Protein AF-A0A4Y7PL08-F1 (afdb_monomer)

Solvent-accessible surface area (backbone atoms only — not comparable to full-atom values): 7502 Å² total; per-residue (Å²): 73,53,55,22,40,34,36,36,30,31,36,34,66,47,60,67,53,47,51,50,43,54,74,75,42,51,80,53,70,73,50,75,68,60,69,71,57,54,56,47,48,66,71,74,43,91,75,57,88,91,49,69,80,61,46,58,42,72,37,28,74,52,71,54,63,88,85,49,96,58,87,80,80,86,80,74,60,40,66,72,52,61,76,63,64,64,71,61,92,49,74,47,80,46,76,78,40,52,86,79,55,89,90,50,73,49,83,91,79,88,84,88,84,84,79,93,128

pLDDT: mean 92.23, std 6.4, range [70.62, 98.25]

Structure (mmCIF, N/CA/C/O backbone):
data_AF-A0A4Y7PL08-F1
#
_entry.id   AF-A0A4Y7PL08-F1
#
loop_
_atom_site.group_PDB
_atom_site.id
_atom_site.type_symbol
_atom_site.label_atom_id
_atom_site.label_alt_id
_atom_site.label_comp_id
_atom_site.label_asym_id
_atom_site.label_entity_id
_atom_site.label_seq_id
_atom_site.pdbx_PDB_ins_code
_atom_site.Cartn_x
_atom_site.Cartn_y
_atom_site.Cartn_z
_atom_site.occupancy
_atom_site.B_iso_or_equiv
_atom_site.auth_seq_id
_atom_site.auth_comp_id
_atom_site.auth_asym_id
_atom_site.auth_atom_id
_atom_site.pdbx_PDB_model_num
ATOM 1 N N . MET A 1 1 ? 10.446 2.322 -16.728 1.00 86.88 1 MET A N 1
ATOM 2 C CA . MET A 1 1 ? 10.849 0.915 -16.482 1.00 86.88 1 MET A CA 1
ATOM 3 C C . MET A 1 1 ? 10.162 0.394 -15.210 1.00 86.88 1 MET A C 1
ATOM 5 O O . MET A 1 1 ? 9.516 1.189 -14.541 1.00 86.88 1 MET A O 1
ATOM 9 N N . ALA A 1 2 ? 10.185 -0.910 -14.912 1.00 95.62 2 ALA A N 1
ATOM 10 C CA . ALA A 1 2 ? 9.417 -1.496 -13.804 1.00 95.62 2 ALA A CA 1
ATOM 11 C C . ALA A 1 2 ? 9.920 -1.063 -12.407 1.00 95.62 2 ALA A C 1
ATOM 13 O O . ALA A 1 2 ? 11.129 -0.852 -12.242 1.00 95.62 2 ALA A O 1
ATOM 14 N N . PRO A 1 3 ? 9.026 -0.958 -11.404 1.00 97.81 3 PRO A N 1
ATOM 15 C CA . PRO A 1 3 ? 9.420 -0.719 -10.019 1.00 97.81 3 PRO A CA 1
ATOM 16 C C . PRO A 1 3 ? 10.254 -1.887 -9.482 1.00 97.81 3 PRO A C 1
ATOM 18 O O . PRO A 1 3 ? 10.118 -3.018 -9.949 1.00 97.81 3 PRO A O 1
ATOM 21 N N . LYS A 1 4 ? 11.121 -1.610 -8.507 1.00 97.75 4 LYS A N 1
ATOM 22 C CA . LYS A 1 4 ? 11.973 -2.613 -7.863 1.00 97.75 4 LYS A CA 1
ATOM 23 C C . LYS A 1 4 ? 11.632 -2.716 -6.386 1.00 97.75 4 LYS A C 1
ATOM 25 O O . LYS A 1 4 ? 10.813 -3.559 -6.039 1.00 97.75 4 LYS A O 1
ATOM 30 N N . ASP A 1 5 ? 12.211 -1.866 -5.544 1.00 98.25 5 ASP A N 1
ATOM 31 C CA . ASP A 1 5 ? 11.973 -1.889 -4.102 1.00 98.25 5 ASP A CA 1
ATOM 32 C C . ASP A 1 5 ? 10.723 -1.071 -3.780 1.00 98.25 5 ASP A C 1
ATOM 34 O O . ASP A 1 5 ? 10.611 0.089 -4.183 1.00 98.25 5 ASP A O 1
ATOM 38 N N . MET A 1 6 ? 9.770 -1.672 -3.072 1.00 98.19 6 MET A N 1
ATOM 39 C CA . MET A 1 6 ? 8.483 -1.057 -2.757 1.00 98.19 6 MET A CA 1
ATOM 40 C C . MET A 1 6 ? 8.059 -1.320 -1.314 1.00 98.19 6 MET A C 1
ATOM 42 O O . MET A 1 6 ? 8.404 -2.346 -0.720 1.00 98.19 6 MET A O 1
ATOM 46 N N . VAL A 1 7 ? 7.259 -0.403 -0.773 1.00 98.19 7 VAL A N 1
ATOM 47 C CA . VAL A 1 7 ? 6.584 -0.552 0.520 1.00 98.19 7 VAL A CA 1
ATOM 48 C C . VAL A 1 7 ? 5.094 -0.310 0.321 1.00 98.19 7 VAL A C 1
ATOM 50 O O . VAL A 1 7 ? 4.693 0.681 -0.284 1.00 98.19 7 VAL A O 1
ATOM 53 N N . LEU A 1 8 ? 4.266 -1.224 0.822 1.00 97.88 8 LEU A N 1
ATOM 54 C CA . LEU A 1 8 ? 2.825 -1.016 0.908 1.00 97.88 8 LEU A CA 1
ATOM 55 C C . LEU A 1 8 ? 2.496 -0.508 2.307 1.00 97.88 8 LEU A C 1
ATOM 57 O O . LEU A 1 8 ? 2.774 -1.186 3.297 1.00 97.88 8 LEU A O 1
ATOM 61 N N . TRP A 1 9 ? 1.878 0.660 2.365 1.00 97.19 9 TRP A N 1
ATOM 62 C CA . TRP A 1 9 ? 1.391 1.294 3.578 1.00 97.19 9 TRP A CA 1
ATOM 63 C C . TRP A 1 9 ? -0.122 1.127 3.680 1.00 97.19 9 TRP A C 1
ATOM 65 O O . TRP A 1 9 ? -0.823 1.276 2.679 1.00 97.19 9 TRP A O 1
ATOM 75 N N . GLY A 1 10 ? -0.626 0.842 4.877 1.00 95.44 10 GLY A N 1
ATOM 76 C CA . GLY A 1 10 ? -2.057 0.781 5.167 1.00 95.44 10 GLY A CA 1
ATOM 77 C C . GLY A 1 10 ? -2.442 1.815 6.214 1.00 95.44 10 GLY A C 1
ATOM 78 O O . GLY A 1 10 ? -1.775 1.924 7.243 1.00 95.44 10 GLY A O 1
ATOM 79 N N . LEU A 1 11 ? -3.496 2.581 5.943 1.00 94.00 11 LEU A N 1
ATOM 80 C CA . LEU A 1 11 ? -4.065 3.511 6.910 1.00 94.00 11 LEU A CA 1
ATOM 81 C C . LEU A 1 11 ? -4.702 2.732 8.065 1.00 94.00 11 LEU A C 1
ATOM 83 O O . LEU A 1 11 ? -5.499 1.816 7.847 1.00 94.00 11 LEU A O 1
ATOM 87 N N . VAL A 1 12 ? -4.368 3.137 9.286 1.00 92.81 12 VAL A N 1
ATOM 88 C CA . VAL A 1 12 ? -4.978 2.652 10.521 1.00 92.81 12 VAL A CA 1
ATOM 89 C C . VAL A 1 12 ? -5.604 3.852 11.226 1.00 92.81 12 VAL A C 1
ATOM 91 O O . VAL A 1 12 ? -4.896 4.703 11.759 1.00 92.81 12 VAL A O 1
ATOM 94 N N . ASP A 1 13 ? -6.932 3.926 11.207 1.00 90.19 13 ASP A N 1
ATOM 95 C CA . ASP A 1 13 ? -7.729 5.063 11.697 1.00 90.19 13 ASP A CA 1
ATOM 96 C C . ASP A 1 13 ? -8.670 4.694 12.861 1.00 90.19 13 ASP A C 1
ATOM 98 O O . ASP A 1 13 ? -9.188 5.563 13.560 1.00 90.19 13 ASP A O 1
ATOM 102 N N . ASN A 1 14 ? -8.848 3.401 13.138 1.00 89.69 14 ASN A N 1
ATOM 103 C CA . ASN A 1 14 ? -9.644 2.917 14.259 1.00 89.69 14 ASN A CA 1
ATOM 104 C C . ASN A 1 14 ? -8.850 2.940 15.578 1.00 89.69 14 ASN A C 1
ATOM 106 O O . ASN A 1 14 ? -7.797 2.314 15.685 1.00 89.69 14 ASN A O 1
ATOM 110 N N . ALA A 1 15 ? -9.391 3.568 16.627 1.00 90.94 15 ALA A N 1
ATOM 111 C CA . ALA A 1 15 ? -8.716 3.713 17.924 1.00 90.94 15 ALA A CA 1
ATOM 112 C C . ALA A 1 15 ? -8.243 2.382 18.551 1.00 90.94 15 ALA A C 1
ATOM 114 O O . ALA A 1 15 ? -7.126 2.302 19.072 1.00 90.94 15 ALA A O 1
ATOM 115 N N . THR A 1 16 ? -9.054 1.321 18.476 1.00 93.25 16 THR A N 1
ATOM 116 C CA . THR A 1 16 ? -8.683 -0.011 18.984 1.00 93.25 16 THR A CA 1
ATOM 117 C C . THR A 1 16 ? -7.575 -0.631 18.135 1.00 93.25 16 THR A C 1
ATOM 119 O O . THR A 1 16 ? -6.622 -1.183 18.687 1.00 93.25 16 THR A O 1
ATOM 122 N N . ALA A 1 17 ? -7.649 -0.502 16.808 1.00 93.44 17 ALA A N 1
ATOM 123 C CA . ALA A 1 17 ? -6.605 -0.974 15.900 1.00 93.44 17 ALA A CA 1
ATOM 124 C C . ALA A 1 17 ? -5.275 -0.234 16.126 1.00 93.44 17 ALA A C 1
ATOM 126 O O . ALA A 1 17 ? -4.235 -0.880 16.253 1.00 93.44 17 ALA A O 1
ATOM 127 N N . ILE A 1 18 ? -5.314 1.096 16.277 1.00 93.69 18 ILE A N 1
ATOM 128 C CA . ILE A 1 18 ? -4.148 1.939 16.581 1.00 93.69 18 ILE A CA 1
ATOM 129 C C . ILE A 1 18 ? -3.483 1.475 17.878 1.00 93.69 18 ILE A C 1
ATOM 131 O O . ILE A 1 18 ? -2.270 1.255 17.916 1.00 93.69 18 ILE A O 1
ATOM 135 N N . ARG A 1 19 ? -4.267 1.284 18.944 1.00 94.12 19 ARG A N 1
ATOM 136 C CA . ARG A 1 19 ? -3.746 0.813 20.232 1.00 94.12 19 ARG A CA 1
ATOM 137 C C . ARG A 1 19 ? -3.135 -0.585 20.118 1.00 94.12 19 ARG A C 1
ATOM 139 O O . ARG A 1 19 ? -2.021 -0.800 20.589 1.00 94.12 19 ARG A O 1
ATOM 146 N N . ASN A 1 20 ? -3.841 -1.523 19.487 1.00 94.56 20 ASN A N 1
ATOM 147 C CA . ASN A 1 20 ? -3.371 -2.899 19.323 1.00 94.56 20 ASN A CA 1
ATOM 148 C C . ASN A 1 20 ? -2.076 -2.969 18.513 1.00 94.56 20 ASN A C 1
ATOM 150 O O . ASN A 1 20 ? -1.192 -3.747 18.861 1.00 94.56 20 ASN A O 1
ATOM 154 N N . PHE A 1 21 ? -1.945 -2.136 17.480 1.00 95.81 21 PHE A N 1
ATOM 155 C CA . PHE A 1 21 ? -0.722 -2.030 16.697 1.00 95.81 21 PHE A CA 1
ATOM 156 C C . PHE A 1 21 ? 0.467 -1.615 17.573 1.00 95.81 21 PHE A C 1
ATOM 158 O O . PHE A 1 21 ? 1.449 -2.345 17.664 1.00 95.81 21 PHE A O 1
ATOM 165 N N . HIS A 1 22 ? 0.360 -0.501 18.300 1.00 94.62 22 HIS A N 1
ATOM 166 C CA . HIS A 1 22 ? 1.465 -0.012 19.130 1.00 94.62 22 HIS A CA 1
ATOM 167 C C . HIS A 1 22 ? 1.851 -0.987 20.251 1.00 94.62 22 HIS A C 1
ATOM 169 O O . HIS A 1 22 ? 3.028 -1.110 20.579 1.00 94.62 22 HIS A O 1
ATOM 175 N N . LEU A 1 23 ? 0.876 -1.704 20.819 1.00 94.62 23 LEU A N 1
ATOM 176 C CA . LEU A 1 23 ? 1.130 -2.676 21.884 1.00 94.62 23 LEU A CA 1
ATOM 177 C C . LEU A 1 23 ? 1.757 -3.978 21.377 1.00 94.62 23 LEU A C 1
ATOM 179 O O . LEU A 1 23 ? 2.587 -4.561 22.070 1.00 94.62 23 LEU A O 1
ATOM 183 N N . ARG A 1 24 ? 1.340 -4.469 20.204 1.00 95.69 24 ARG A N 1
ATOM 184 C CA . ARG A 1 24 ? 1.706 -5.814 19.727 1.00 95.69 24 ARG A CA 1
ATOM 185 C C . ARG A 1 24 ? 2.822 -5.816 18.688 1.00 95.69 24 ARG A C 1
ATOM 187 O O . ARG A 1 24 ? 3.489 -6.835 18.546 1.00 95.69 24 ARG A O 1
ATOM 194 N N . VAL A 1 25 ? 3.036 -4.706 17.982 1.00 95.12 25 VAL A N 1
ATOM 195 C CA . VAL A 1 25 ? 4.071 -4.567 16.942 1.00 95.12 25 VAL A CA 1
ATOM 196 C C . VAL A 1 25 ? 4.879 -3.268 17.078 1.00 95.12 25 VAL A C 1
ATOM 198 O O . VAL A 1 25 ? 5.028 -2.522 16.107 1.00 95.12 25 VAL A O 1
ATOM 201 N N . PRO A 1 26 ? 5.465 -2.983 18.258 1.00 93.75 26 PRO A N 1
ATOM 202 C CA . PRO A 1 26 ? 6.166 -1.719 18.507 1.00 93.75 26 PRO A CA 1
ATOM 203 C C . PRO A 1 26 ? 7.354 -1.484 17.561 1.00 93.75 26 PRO A C 1
ATOM 205 O O . PRO A 1 26 ? 7.676 -0.342 17.251 1.00 93.75 26 PRO A O 1
ATOM 208 N N . SER A 1 27 ? 7.981 -2.547 17.046 1.00 94.3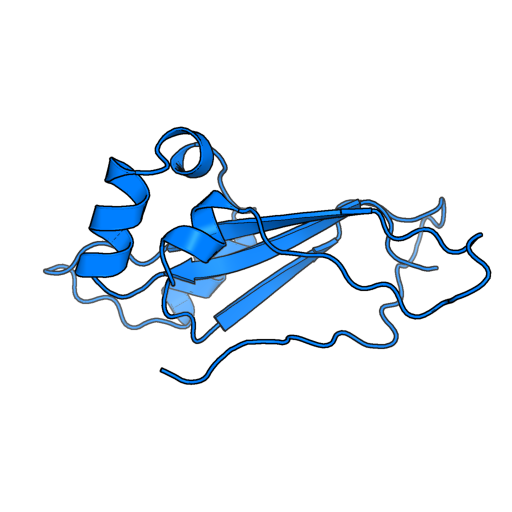1 27 SER A N 1
ATOM 209 C CA . SER A 1 27 ? 9.077 -2.446 16.075 1.00 94.31 27 SER A CA 1
ATOM 210 C C . SER A 1 27 ? 8.644 -1.890 14.717 1.00 94.31 27 SER A C 1
ATOM 212 O O . SER A 1 27 ? 9.460 -1.290 14.027 1.00 94.31 27 SER A O 1
ATOM 214 N N . LEU A 1 28 ? 7.382 -2.069 14.319 1.00 93.94 28 LEU A N 1
ATOM 215 C CA . LEU A 1 28 ? 6.855 -1.500 13.077 1.00 93.94 28 LEU A CA 1
ATOM 216 C C . LEU A 1 28 ? 6.379 -0.059 13.269 1.00 93.94 28 LEU A C 1
ATOM 218 O O . LEU A 1 28 ? 6.345 0.691 12.300 1.00 93.94 28 LEU A O 1
ATOM 222 N N . ALA A 1 29 ? 6.065 0.344 14.502 1.00 90.06 29 ALA A N 1
ATOM 223 C CA . ALA A 1 29 ? 5.680 1.717 14.829 1.00 90.06 29 ALA A CA 1
ATOM 224 C C . ALA A 1 29 ? 6.837 2.721 14.700 1.00 90.06 29 ALA A C 1
ATOM 226 O O . ALA A 1 29 ? 6.598 3.920 14.625 1.00 90.06 29 ALA A O 1
ATOM 227 N N . THR A 1 30 ? 8.088 2.252 14.650 1.00 92.06 30 THR A N 1
ATOM 228 C CA . THR A 1 30 ? 9.261 3.112 14.418 1.00 92.06 30 THR A CA 1
ATOM 229 C C . THR A 1 30 ? 9.531 3.367 12.933 1.00 92.06 30 THR A C 1
ATOM 231 O O . THR A 1 30 ? 10.348 4.224 12.591 1.00 92.06 30 THR A O 1
ATOM 234 N N . ILE A 1 31 ? 8.862 2.632 12.040 1.00 93.38 31 ILE A N 1
ATOM 235 C CA . ILE A 1 31 ? 9.011 2.766 10.594 1.00 93.38 31 ILE A CA 1
ATOM 236 C C . ILE A 1 31 ? 8.029 3.834 10.118 1.00 93.38 31 ILE A C 1
ATOM 238 O O . ILE A 1 31 ? 6.835 3.582 9.967 1.00 93.38 31 ILE A O 1
ATOM 242 N N . ASN A 1 32 ? 8.557 5.028 9.870 1.00 91.75 32 ASN A N 1
ATOM 243 C CA . ASN A 1 32 ? 7.752 6.158 9.431 1.00 91.75 32 ASN A CA 1
ATOM 244 C C . ASN A 1 32 ? 7.576 6.159 7.907 1.00 91.75 32 ASN A C 1
ATOM 246 O O . ASN A 1 32 ? 8.547 5.897 7.186 1.00 91.75 32 ASN A O 1
ATOM 250 N N . PRO A 1 33 ? 6.377 6.491 7.405 1.00 93.25 33 PRO A N 1
ATOM 251 C CA . PRO A 1 33 ? 6.179 6.729 5.986 1.00 93.25 33 PRO A CA 1
ATOM 252 C C . PRO A 1 33 ? 6.882 8.025 5.547 1.00 93.25 33 PRO A C 1
ATOM 254 O O . PRO A 1 33 ? 7.149 8.904 6.376 1.00 93.25 33 PRO A O 1
ATOM 257 N N . PRO A 1 34 ? 7.155 8.200 4.243 1.00 93.44 34 PRO A N 1
ATOM 258 C CA . PRO A 1 34 ? 7.553 9.491 3.697 1.00 93.44 34 PRO A CA 1
ATOM 259 C C . PRO A 1 34 ? 6.587 10.604 4.116 1.00 93.44 34 PRO A C 1
ATOM 261 O O . PRO A 1 34 ? 5.372 10.403 4.136 1.00 93.44 34 PRO A O 1
ATOM 264 N N . ALA A 1 35 ? 7.112 11.805 4.378 1.00 90.25 35 ALA A N 1
ATOM 265 C CA . ALA A 1 35 ? 6.318 12.944 4.851 1.00 90.25 35 ALA A CA 1
ATOM 266 C C . ALA A 1 35 ? 5.087 13.233 3.967 1.00 90.25 35 ALA A C 1
ATOM 268 O O . ALA A 1 35 ? 4.014 13.526 4.485 1.00 90.25 35 ALA A O 1
ATOM 269 N N . ALA A 1 36 ? 5.214 13.054 2.647 1.00 89.25 36 ALA A N 1
ATOM 270 C CA . ALA A 1 36 ? 4.116 13.222 1.696 1.00 89.25 36 ALA A CA 1
ATOM 271 C C . ALA A 1 36 ? 2.917 12.293 1.970 1.00 89.25 36 ALA A C 1
ATOM 273 O O . ALA A 1 36 ? 1.771 12.702 1.796 1.00 89.25 36 ALA A O 1
ATOM 274 N N . ILE A 1 37 ? 3.162 11.062 2.433 1.00 89.44 37 ILE A N 1
ATOM 275 C CA . ILE A 1 37 ? 2.102 10.112 2.794 1.00 89.44 37 ILE A CA 1
ATOM 276 C C . ILE A 1 37 ? 1.400 10.562 4.080 1.00 89.44 37 ILE A C 1
ATOM 278 O O . ILE A 1 37 ? 0.178 10.482 4.166 1.00 89.44 37 ILE A O 1
ATOM 282 N N . GLN A 1 38 ? 2.144 11.079 5.063 1.00 80.62 38 GLN A N 1
ATOM 283 C CA . GLN A 1 38 ? 1.536 11.585 6.295 1.00 80.62 38 GLN A CA 1
ATOM 284 C C . GLN A 1 38 ? 0.673 12.825 6.026 1.00 80.62 38 GLN A C 1
ATOM 286 O O . GLN A 1 38 ? -0.455 12.898 6.503 1.00 80.62 38 GLN A O 1
ATOM 291 N N . THR A 1 39 ? 1.150 13.752 5.189 1.00 84.06 39 THR A N 1
ATOM 292 C CA . THR A 1 39 ? 0.356 14.908 4.747 1.00 84.06 39 THR A CA 1
ATOM 293 C C . THR A 1 39 ? -0.924 14.478 4.028 1.00 84.06 39 THR A C 1
ATOM 295 O O . THR A 1 39 ? -1.975 15.081 4.228 1.00 84.06 39 THR A O 1
ATOM 298 N N . PHE A 1 40 ? -0.863 13.414 3.222 1.00 80.69 40 PHE A N 1
ATOM 299 C CA . PHE A 1 40 ? -2.052 12.838 2.598 1.00 80.69 40 PHE A CA 1
ATOM 300 C C . PHE A 1 40 ? -3.024 12.249 3.633 1.00 80.69 40 PHE A C 1
ATOM 302 O O . PHE A 1 40 ? -4.226 12.461 3.511 1.00 80.69 40 PHE A O 1
ATOM 309 N N . ALA A 1 41 ? -2.525 11.569 4.673 1.00 76.81 41 ALA A N 1
ATOM 310 C CA . ALA A 1 41 ? -3.356 11.047 5.764 1.00 76.81 41 ALA A CA 1
ATOM 311 C C . ALA A 1 41 ? -4.193 12.155 6.416 1.00 76.81 41 ALA A C 1
ATOM 313 O O . ALA A 1 41 ? -5.412 12.031 6.531 1.00 76.81 41 ALA A O 1
ATOM 314 N N . ASP A 1 42 ? -3.529 13.254 6.779 1.00 78.31 42 ASP A N 1
ATOM 315 C CA . ASP A 1 42 ? -4.144 14.388 7.473 1.00 78.31 42 ASP A CA 1
ATOM 316 C C . ASP A 1 42 ? -5.182 15.111 6.596 1.00 78.31 42 ASP A C 1
ATOM 318 O O . ASP A 1 42 ? -6.140 15.687 7.110 1.00 78.31 42 ASP A O 1
ATOM 322 N N . ALA A 1 43 ? -5.008 15.077 5.271 1.00 80.44 43 ALA A N 1
ATOM 323 C CA . ALA A 1 43 ? -5.941 15.677 4.320 1.00 80.44 43 ALA A CA 1
ATOM 324 C C . ALA A 1 43 ? -7.174 14.801 4.044 1.00 80.44 43 ALA A C 1
ATOM 326 O O . ALA A 1 43 ? -8.251 15.325 3.763 1.00 80.44 43 ALA A O 1
ATOM 327 N N . VAL A 1 44 ? -7.019 13.474 4.078 1.00 74.06 44 VAL A N 1
ATOM 328 C CA . VAL A 1 44 ? -8.063 12.523 3.659 1.00 74.06 44 VAL A CA 1
ATOM 329 C C . VAL A 1 44 ? -8.912 12.042 4.830 1.00 74.06 44 VAL A C 1
ATOM 331 O O . VAL A 1 44 ? -10.072 11.682 4.633 1.00 74.06 44 VAL A O 1
ATOM 334 N N . VAL A 1 45 ? -8.368 12.051 6.047 1.00 76.88 45 VAL A N 1
ATOM 335 C CA . VAL A 1 45 ? -9.075 11.588 7.242 1.00 76.88 45 VAL A CA 1
ATOM 336 C C . VAL A 1 45 ? -9.404 12.782 8.134 1.00 76.88 45 VAL A C 1
ATOM 338 O O . VAL A 1 45 ? -8.499 13.348 8.749 1.00 76.88 45 VAL A O 1
ATOM 341 N N . PRO A 1 46 ? -10.688 13.165 8.267 1.00 73.31 46 PRO A N 1
ATOM 342 C CA . PRO A 1 46 ? -11.105 14.134 9.270 1.00 73.31 46 PRO A CA 1
ATOM 343 C C . PRO A 1 46 ? -10.714 13.624 10.661 1.00 73.31 46 PRO A C 1
ATOM 345 O O . PRO A 1 46 ? -11.273 12.648 11.160 1.00 73.31 46 PRO A O 1
ATOM 348 N N . HIS A 1 47 ? -9.719 14.258 11.280 1.00 72.94 47 HIS A N 1
ATOM 349 C CA . HIS A 1 47 ? -9.242 13.862 12.600 1.00 72.94 47 HIS A CA 1
ATOM 350 C C . HIS A 1 47 ? -9.941 14.673 13.688 1.00 72.94 47 HIS A C 1
ATOM 352 O O . HIS A 1 47 ? -9.734 15.882 13.817 1.00 72.94 47 HIS A O 1
ATOM 358 N N . ASP A 1 48 ? -10.747 13.994 14.501 1.00 78.44 48 ASP A N 1
ATOM 359 C CA . ASP A 1 48 ? -11.164 14.539 15.787 1.00 78.44 48 ASP A CA 1
ATOM 360 C C . ASP A 1 48 ? -9.978 14.488 16.760 1.00 78.44 48 ASP A C 1
ATOM 362 O O . ASP A 1 48 ? -9.457 13.416 17.079 1.00 78.44 48 ASP A O 1
ATOM 366 N N . LYS A 1 49 ? -9.582 15.656 17.280 1.00 76.81 49 LYS A N 1
ATOM 367 C CA . LYS A 1 49 ? -8.486 15.813 18.248 1.00 76.81 49 LYS A CA 1
ATOM 368 C C . LYS A 1 49 ? -8.681 14.989 19.527 1.00 76.81 49 LYS A C 1
ATOM 370 O O . LYS A 1 49 ? -7.703 14.783 20.243 1.00 76.81 49 LYS A O 1
ATOM 375 N N . SER A 1 50 ? -9.904 14.541 19.821 1.00 78.25 50 SER A N 1
ATOM 376 C CA . SER A 1 50 ? -10.218 13.669 20.958 1.00 78.25 50 SER A CA 1
ATOM 377 C C . SER A 1 50 ? -9.793 12.201 20.758 1.00 78.25 50 SER A C 1
ATOM 379 O O . SER A 1 50 ? -9.677 11.456 21.731 1.00 78.25 50 SER A O 1
ATOM 381 N N . SER A 1 51 ? -9.532 11.783 19.514 1.00 79.19 51 SER A N 1
ATOM 382 C CA . SER A 1 51 ? -9.212 10.399 19.142 1.00 79.19 51 SER A CA 1
ATOM 383 C C . SER A 1 51 ? -7.721 10.207 18.826 1.00 79.19 51 SER A C 1
ATOM 385 O O . SER A 1 51 ? -7.048 11.162 18.423 1.00 79.19 51 SER A O 1
ATOM 387 N N . PRO A 1 52 ? -7.166 8.982 18.960 1.00 86.00 52 PRO A N 1
ATOM 388 C CA . PRO A 1 52 ? -5.807 8.691 18.507 1.00 86.00 52 PRO A CA 1
ATOM 389 C C . PRO A 1 52 ? -5.609 9.099 17.044 1.00 86.00 52 PRO A C 1
ATOM 391 O O . PRO A 1 52 ? -6.513 8.934 16.225 1.00 86.00 52 PRO A O 1
ATOM 394 N N . ARG A 1 53 ? -4.436 9.651 16.717 1.00 86.75 53 ARG A N 1
ATOM 395 C CA . ARG A 1 53 ? -4.142 10.098 15.350 1.00 86.75 53 ARG A CA 1
ATOM 396 C C . ARG A 1 53 ? -4.051 8.896 14.403 1.00 86.75 53 ARG A C 1
ATOM 398 O O . ARG A 1 53 ? -3.286 7.975 14.706 1.00 86.75 53 ARG A O 1
ATOM 405 N N . PRO A 1 54 ? -4.775 8.912 13.269 1.00 89.75 54 PRO A N 1
ATOM 406 C CA . PRO A 1 54 ? -4.565 7.962 12.194 1.00 89.75 54 PRO A CA 1
ATOM 407 C C . PRO A 1 54 ? -3.116 7.997 11.717 1.00 89.75 54 PRO A C 1
ATOM 409 O O . PRO A 1 54 ? -2.480 9.053 11.691 1.00 89.75 54 PRO A O 1
ATOM 412 N N . PHE A 1 55 ? -2.597 6.842 11.325 1.00 90.69 55 PHE A N 1
ATOM 413 C CA . PHE A 1 55 ? -1.244 6.735 10.792 1.00 90.69 55 PHE A CA 1
ATOM 414 C C . PHE A 1 55 ? -1.171 5.650 9.721 1.00 90.69 55 PHE A C 1
ATOM 416 O O . PHE A 1 55 ? -2.044 4.786 9.618 1.00 90.69 55 PHE A O 1
ATOM 423 N N . PHE A 1 56 ? -0.110 5.693 8.922 1.00 94.31 56 PHE A N 1
ATOM 424 C CA . PHE A 1 56 ? 0.176 4.674 7.922 1.00 94.31 56 PHE A CA 1
ATOM 425 C C . PHE A 1 56 ? 1.164 3.645 8.472 1.00 94.31 56 PHE A C 1
ATOM 427 O O . PHE A 1 56 ? 2.318 3.961 8.752 1.00 94.31 56 PHE A O 1
ATOM 434 N N . ALA A 1 57 ? 0.714 2.398 8.600 1.00 95.38 57 ALA A N 1
ATOM 435 C CA . ALA A 1 57 ? 1.542 1.275 9.021 1.00 95.38 57 ALA A CA 1
ATOM 436 C C . ALA A 1 57 ? 2.197 0.579 7.809 1.00 95.38 57 ALA A C 1
ATOM 438 O O . ALA A 1 57 ? 1.541 0.416 6.776 1.00 95.38 57 ALA A O 1
ATOM 439 N N . PRO A 1 58 ? 3.449 0.094 7.913 1.00 97.06 58 PRO A N 1
ATOM 440 C CA . PRO A 1 58 ? 4.130 -0.609 6.824 1.00 97.06 58 PRO A CA 1
ATOM 441 C C . PRO A 1 58 ? 3.623 -2.054 6.692 1.00 97.06 58 PRO A C 1
ATOM 443 O O . PRO A 1 58 ? 4.168 -2.984 7.293 1.00 97.06 58 PRO A O 1
ATOM 446 N N . PHE A 1 59 ? 2.591 -2.266 5.879 1.00 97.69 59 PHE A N 1
ATOM 447 C CA . PHE A 1 59 ? 1.951 -3.570 5.683 1.00 97.69 59 PHE A CA 1
ATOM 448 C C . PHE A 1 59 ? 2.877 -4.589 5.029 1.00 97.69 59 PHE A C 1
ATOM 450 O O . PHE A 1 59 ? 2.882 -5.754 5.422 1.00 97.69 59 PHE A O 1
ATOM 457 N N . ALA A 1 60 ? 3.671 -4.167 4.048 1.00 97.69 60 ALA A N 1
ATOM 458 C CA . ALA A 1 60 ? 4.607 -5.041 3.354 1.00 97.69 60 ALA A CA 1
ATOM 459 C C . ALA A 1 60 ? 5.811 -4.258 2.829 1.00 97.69 60 ALA A C 1
ATOM 461 O O . ALA A 1 60 ? 5.700 -3.079 2.513 1.00 97.69 60 ALA A O 1
ATOM 462 N N . SER A 1 61 ? 6.948 -4.935 2.701 1.00 97.69 61 SER A N 1
ATOM 463 C CA . SER A 1 61 ? 8.126 -4.450 1.981 1.00 97.69 61 SER A CA 1
ATOM 464 C C . SER A 1 61 ? 8.560 -5.561 1.042 1.00 97.69 61 SER A C 1
ATOM 466 O O . SER A 1 61 ? 8.776 -6.683 1.497 1.00 97.69 61 SER A O 1
ATOM 468 N N . PHE A 1 62 ? 8.653 -5.273 -0.249 1.00 98.06 62 PHE A N 1
ATOM 469 C CA . PHE A 1 62 ? 8.893 -6.295 -1.262 1.00 98.06 62 PHE A CA 1
ATOM 470 C C . PHE A 1 62 ? 9.677 -5.751 -2.451 1.00 98.06 62 PHE A C 1
ATOM 472 O O . PHE A 1 62 ? 9.757 -4.542 -2.667 1.00 98.06 62 PHE A O 1
ATOM 479 N N . GLN A 1 63 ? 10.258 -6.676 -3.214 1.00 98.25 63 GLN A N 1
ATOM 480 C CA . GLN A 1 63 ? 10.995 -6.385 -4.432 1.00 98.25 63 GLN A CA 1
ATOM 481 C C . GLN A 1 63 ? 10.339 -7.099 -5.613 1.00 98.25 63 GLN A C 1
ATOM 483 O O . GLN A 1 63 ? 10.156 -8.313 -5.573 1.00 98.25 63 GLN A O 1
ATOM 488 N N . TYR A 1 64 ? 9.994 -6.349 -6.659 1.00 97.88 64 TYR A N 1
ATOM 489 C CA . TYR A 1 64 ? 9.535 -6.920 -7.925 1.00 97.88 64 TYR A CA 1
ATOM 490 C C . TYR A 1 64 ? 10.728 -7.312 -8.799 1.00 97.88 64 TYR A C 1
ATOM 492 O O . TYR A 1 64 ? 11.614 -6.483 -9.009 1.00 97.88 64 TYR A O 1
ATOM 500 N N . ASP A 1 65 ? 10.732 -8.534 -9.341 1.00 97.00 65 ASP A N 1
ATOM 501 C CA . ASP A 1 65 ? 11.812 -9.039 -10.201 1.00 97.00 65 ASP A CA 1
ATOM 502 C C . ASP A 1 65 ? 11.339 -9.313 -11.646 1.00 97.00 65 ASP A C 1
ATOM 504 O O . ASP A 1 65 ? 10.734 -10.355 -11.903 1.00 97.00 65 ASP A O 1
ATOM 508 N N . PRO A 1 66 ? 11.636 -8.439 -12.625 1.00 94.6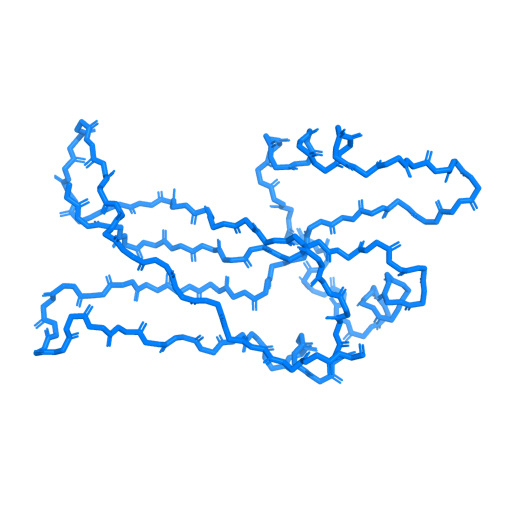9 66 PRO A N 1
ATOM 509 C CA . PRO A 1 66 ? 11.201 -8.598 -14.013 1.00 94.69 66 PRO A CA 1
ATOM 510 C C . PRO A 1 66 ? 11.859 -9.779 -14.737 1.00 94.69 66 PRO A C 1
ATOM 512 O O . PRO A 1 66 ? 11.492 -10.061 -15.873 1.00 94.69 66 PRO A O 1
ATOM 515 N N . ARG A 1 67 ? 12.856 -10.436 -14.132 1.00 94.56 67 ARG A N 1
ATOM 516 C CA . ARG A 1 67 ? 13.571 -11.569 -14.738 1.00 94.56 67 ARG A CA 1
ATOM 517 C C . ARG A 1 67 ? 12.851 -12.899 -14.512 1.00 94.56 67 ARG A C 1
ATOM 519 O O . ARG A 1 67 ? 13.232 -13.899 -15.116 1.00 94.56 67 ARG A O 1
ATOM 526 N N . LEU A 1 68 ? 11.849 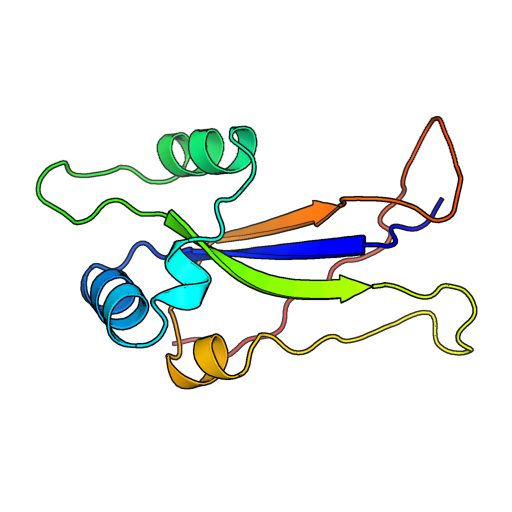-12.935 -13.629 1.00 94.56 68 LEU A N 1
ATOM 527 C CA . LEU A 1 68 ? 11.052 -14.136 -13.387 1.00 94.56 68 LEU A CA 1
ATOM 528 C C . LEU A 1 68 ? 10.163 -14.450 -14.593 1.00 94.56 68 LEU A C 1
ATOM 530 O O . LEU A 1 68 ? 9.669 -13.557 -15.272 1.00 94.56 68 LEU A O 1
ATOM 534 N N . SER A 1 69 ? 9.903 -15.738 -14.823 1.00 92.00 69 SER A N 1
ATOM 535 C CA . SER A 1 69 ? 9.059 -16.199 -15.935 1.00 92.00 69 SER A CA 1
ATOM 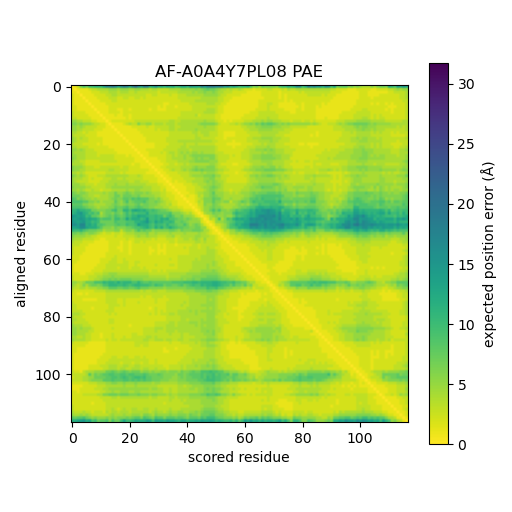536 C C . SER A 1 69 ? 7.603 -15.732 -15.830 1.00 92.00 69 SER A C 1
ATOM 538 O O . SER A 1 69 ? 6.908 -15.656 -16.842 1.00 92.00 69 SER A O 1
ATOM 540 N N . ASN A 1 70 ? 7.136 -15.411 -14.618 1.00 91.62 70 ASN A N 1
ATOM 541 C CA . ASN A 1 70 ? 5.812 -14.854 -14.373 1.00 91.62 70 ASN A CA 1
ATOM 542 C C . ASN A 1 70 ? 5.899 -13.365 -14.002 1.00 91.62 70 ASN A C 1
ATOM 544 O O . ASN A 1 70 ? 6.407 -12.991 -12.943 1.00 91.62 70 ASN A O 1
ATOM 548 N N . ASN A 1 71 ? 5.320 -12.525 -14.860 1.00 91.69 71 ASN A N 1
ATOM 549 C CA . ASN A 1 71 ? 5.279 -11.071 -14.692 1.00 91.69 71 ASN A CA 1
ATOM 550 C C . ASN A 1 71 ? 4.222 -10.609 -13.670 1.00 91.69 71 ASN A C 1
ATOM 552 O O . ASN A 1 71 ? 4.187 -9.437 -13.301 1.00 91.69 71 ASN A O 1
AT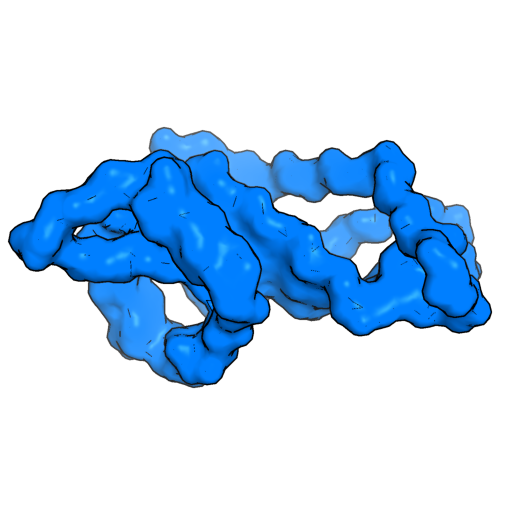OM 556 N N . VAL A 1 72 ? 3.340 -11.506 -13.211 1.00 96.31 72 VAL A N 1
ATOM 557 C CA . VAL A 1 72 ? 2.400 -11.236 -12.116 1.00 96.31 72 VAL A CA 1
ATOM 558 C C . VAL A 1 72 ? 2.968 -11.828 -10.833 1.00 96.31 72 VAL A C 1
ATOM 560 O O . VAL A 1 72 ? 2.984 -13.044 -10.658 1.00 96.31 72 VAL A O 1
ATOM 563 N N . GLN A 1 73 ? 3.413 -10.957 -9.929 1.00 97.38 73 GLN A N 1
ATOM 564 C CA . GLN A 1 73 ? 4.015 -11.345 -8.653 1.00 97.38 73 GLN A CA 1
ATOM 565 C C . GLN A 1 73 ? 3.108 -10.942 -7.495 1.00 97.38 73 GLN A C 1
ATOM 567 O O . GLN A 1 73 ? 2.589 -9.825 -7.454 1.00 97.38 73 GLN A O 1
ATOM 572 N N . THR A 1 74 ? 2.907 -11.872 -6.565 1.00 97.50 74 THR A N 1
ATOM 573 C CA . THR A 1 74 ? 2.080 -11.677 -5.374 1.00 97.50 74 THR A CA 1
ATOM 574 C C . THR A 1 74 ? 2.971 -11.683 -4.146 1.00 97.50 74 THR A C 1
ATOM 576 O O . THR A 1 74 ? 3.795 -12.578 -3.975 1.00 97.50 74 THR A O 1
ATOM 579 N N . PHE A 1 75 ? 2.774 -10.693 -3.281 1.00 97.56 75 PHE A N 1
ATOM 580 C CA . PHE A 1 75 ? 3.537 -10.521 -2.054 1.00 97.56 75 PHE A CA 1
ATOM 581 C C . PHE A 1 75 ? 2.580 -10.518 -0.867 1.00 97.56 75 PHE A C 1
ATOM 583 O O . PHE A 1 75 ? 1.566 -9.819 -0.883 1.00 97.56 75 PHE A O 1
ATOM 590 N N . SER A 1 76 ? 2.900 -11.305 0.157 1.00 97.31 76 SER A N 1
AT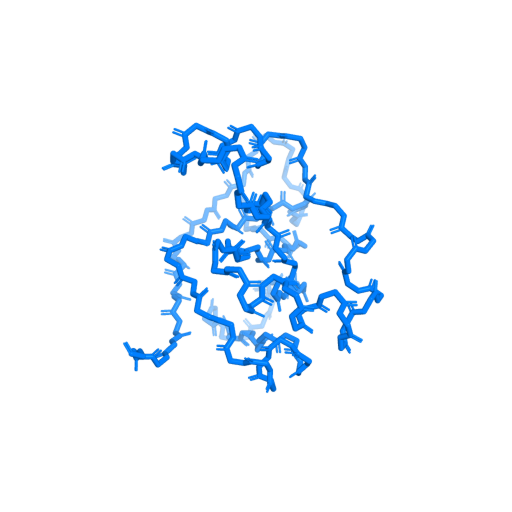OM 591 C CA . SER A 1 76 ? 2.138 -11.319 1.404 1.00 97.31 76 SER A CA 1
ATOM 592 C C . SER A 1 76 ? 2.471 -10.097 2.255 1.00 97.31 76 SER A C 1
ATOM 594 O O . SER A 1 76 ? 3.605 -9.613 2.262 1.00 97.31 76 SER A O 1
ATOM 596 N N . ILE A 1 77 ? 1.488 -9.627 3.020 1.00 96.81 77 ILE A N 1
ATOM 597 C CA . ILE A 1 77 ? 1.739 -8.669 4.098 1.00 96.81 77 ILE A CA 1
ATOM 598 C C . ILE A 1 77 ? 2.561 -9.318 5.217 1.00 96.81 77 ILE A C 1
ATOM 600 O O . ILE A 1 77 ? 2.631 -10.544 5.337 1.00 96.81 77 ILE A O 1
ATOM 604 N N . ARG A 1 78 ? 3.171 -8.482 6.057 1.00 96.31 78 ARG A N 1
ATOM 605 C CA . ARG A 1 78 ? 3.864 -8.912 7.272 1.00 96.31 78 ARG A CA 1
ATOM 606 C C . ARG A 1 78 ? 2.922 -9.739 8.144 1.00 96.31 78 ARG A C 1
ATOM 608 O O . ARG A 1 78 ? 1.757 -9.380 8.333 1.00 96.31 78 ARG A O 1
ATOM 615 N N . ARG A 1 79 ? 3.440 -10.836 8.694 1.00 95.56 79 ARG A N 1
ATOM 616 C CA . ARG A 1 79 ? 2.665 -11.780 9.508 1.00 95.56 79 ARG A CA 1
ATOM 617 C C . ARG A 1 79 ? 2.003 -11.082 10.691 1.00 95.56 79 ARG A C 1
ATOM 619 O O . ARG A 1 79 ? 0.836 -11.322 10.969 1.00 95.56 79 ARG A O 1
ATOM 626 N N . GLU A 1 80 ? 2.720 -10.175 11.335 1.00 94.12 80 GLU A N 1
ATOM 627 C CA . GLU A 1 80 ? 2.241 -9.453 12.503 1.00 94.12 80 GLU A CA 1
ATOM 628 C C . GLU A 1 80 ? 1.077 -8.509 12.159 1.00 94.12 80 GLU A C 1
ATOM 630 O O . GLU A 1 80 ? 0.155 -8.343 12.951 1.00 94.12 80 GLU A O 1
ATOM 635 N N . ILE A 1 81 ? 1.070 -7.942 10.948 1.00 94.75 81 ILE A N 1
ATOM 636 C CA . ILE A 1 81 ? -0.051 -7.140 10.433 1.00 94.75 81 ILE A CA 1
ATOM 637 C C . ILE A 1 81 ? -1.260 -8.036 10.156 1.00 94.75 81 ILE A C 1
ATOM 639 O O . ILE A 1 81 ? -2.381 -7.704 10.539 1.00 94.75 81 ILE A O 1
ATOM 643 N N . HIS A 1 82 ? -1.030 -9.196 9.535 1.00 93.94 82 HIS A N 1
ATOM 644 C CA . HIS A 1 82 ? -2.078 -10.177 9.258 1.00 93.94 82 HIS A CA 1
ATOM 645 C C . HIS A 1 82 ? -2.746 -10.685 10.548 1.00 93.94 82 HIS A C 1
ATOM 647 O O . HIS A 1 82 ? -3.972 -10.720 10.646 1.00 93.94 82 HIS A O 1
ATOM 653 N N . GLU A 1 83 ? -1.953 -11.021 11.569 1.00 94.31 83 GLU A N 1
ATOM 654 C CA . GLU A 1 83 ? -2.428 -11.488 12.881 1.00 94.31 83 GLU A CA 1
ATOM 655 C C . GLU A 1 83 ? -3.256 -10.437 13.639 1.00 94.31 83 GLU A C 1
ATOM 657 O O . GLU A 1 83 ? -4.098 -10.793 14.465 1.00 94.31 83 GLU A O 1
ATOM 662 N N . LEU A 1 84 ? -3.042 -9.147 13.366 1.00 93.31 84 LEU A N 1
ATOM 663 C CA . LEU A 1 84 ? -3.820 -8.060 13.959 1.00 93.31 84 LEU A CA 1
ATOM 664 C C . LEU A 1 84 ? -5.144 -7.791 13.244 1.00 93.31 84 LEU A C 1
ATOM 666 O O . LEU A 1 84 ? -6.002 -7.137 13.832 1.00 93.31 84 LEU A O 1
ATOM 670 N N . SER A 1 85 ? -5.320 -8.290 12.012 1.00 92.88 85 SER A N 1
ATOM 671 C CA . SER A 1 85 ? -6.522 -8.055 11.197 1.00 92.88 85 SER A CA 1
ATOM 672 C C . SER A 1 85 ? -6.922 -6.573 11.160 1.00 92.88 85 SER A C 1
ATOM 674 O O . SER A 1 85 ? -8.079 -6.229 11.396 1.00 92.88 85 SER A O 1
ATOM 676 N N . LEU A 1 86 ? -5.943 -5.692 10.919 1.00 92.38 86 LEU A N 1
ATOM 677 C CA . LEU A 1 86 ? -6.146 -4.242 10.935 1.00 92.38 86 LEU A CA 1
ATOM 678 C C . LEU A 1 86 ? -7.149 -3.832 9.840 1.00 92.38 86 LEU A C 1
ATOM 680 O O . LEU A 1 86 ? -6.879 -4.085 8.663 1.00 92.38 86 LEU A O 1
ATOM 684 N N . PRO A 1 87 ? -8.284 -3.201 10.195 1.00 92.19 87 PRO A N 1
ATOM 685 C CA . PRO A 1 87 ? -9.178 -2.608 9.211 1.00 92.19 87 PRO A CA 1
ATOM 686 C C . PRO A 1 87 ? -8.470 -1.454 8.500 1.00 92.19 87 PRO A C 1
ATOM 688 O O . PRO A 1 87 ? -7.884 -0.592 9.156 1.00 92.19 87 PRO A O 1
ATOM 691 N N . THR A 1 88 ? -8.538 -1.435 7.170 1.00 92.62 88 THR A N 1
ATOM 692 C CA . THR A 1 88 ? -7.883 -0.414 6.348 1.00 92.62 88 THR A CA 1
ATOM 693 C C . THR A 1 88 ? -8.739 -0.077 5.139 1.00 92.62 88 THR A C 1
ATOM 695 O O . THR A 1 88 ? -9.089 -0.948 4.345 1.00 92.62 88 THR A O 1
ATOM 698 N N . SER A 1 89 ? -9.043 1.210 4.994 1.00 89.94 89 SER A N 1
ATOM 699 C CA . SER A 1 89 ? -9.801 1.784 3.878 1.00 89.94 89 SER A CA 1
ATOM 700 C C . SER A 1 89 ? -8.895 2.348 2.777 1.00 89.94 89 SER A C 1
ATOM 702 O O . SER A 1 89 ? -9.282 2.379 1.611 1.00 89.94 89 SER A O 1
ATOM 704 N N . VAL A 1 90 ? -7.677 2.767 3.136 1.00 92.25 90 VAL A N 1
ATOM 705 C CA . VAL A 1 90 ? -6.721 3.425 2.239 1.00 92.25 90 VAL A CA 1
ATOM 706 C C . VAL A 1 90 ? -5.376 2.715 2.289 1.00 92.25 90 VAL A C 1
ATOM 708 O O . VAL A 1 90 ? -4.824 2.474 3.361 1.00 92.25 90 VAL A O 1
ATOM 711 N N . VAL A 1 91 ? -4.817 2.435 1.114 1.00 94.75 91 VAL A N 1
ATOM 712 C CA . VAL A 1 91 ? -3.447 1.937 0.970 1.00 94.75 91 VAL A CA 1
ATOM 713 C C . VAL A 1 91 ? -2.629 2.864 0.086 1.00 94.75 91 VAL A C 1
ATOM 715 O O . VAL A 1 91 ? -3.153 3.459 -0.855 1.00 94.75 91 VAL A O 1
ATOM 718 N N . VAL A 1 92 ? -1.332 2.954 0.366 1.00 95.69 92 VAL A N 1
ATOM 719 C CA . VAL A 1 92 ? -0.374 3.700 -0.453 1.00 95.69 92 VAL A CA 1
ATOM 720 C C . VAL A 1 92 ? 0.772 2.775 -0.833 1.00 95.69 92 VAL A C 1
ATOM 722 O O . VAL A 1 92 ? 1.386 2.152 0.029 1.00 95.69 92 VAL A O 1
ATOM 725 N N . LEU A 1 93 ? 1.065 2.679 -2.129 1.00 97.12 93 LEU A N 1
ATOM 726 C CA . LEU A 1 93 ? 2.253 1.992 -2.625 1.00 97.12 93 LEU A CA 1
ATOM 727 C C . LEU A 1 93 ? 3.376 3.014 -2.813 1.00 97.12 93 LEU A C 1
ATOM 729 O O . LEU A 1 93 ? 3.303 3.863 -3.698 1.00 97.12 93 LEU A O 1
ATOM 733 N N . GLU A 1 94 ? 4.421 2.912 -2.003 1.00 96.75 94 GLU A N 1
ATOM 734 C CA . GLU A 1 94 ? 5.656 3.670 -2.171 1.00 96.75 94 GLU A CA 1
ATOM 735 C C . GLU A 1 94 ? 6.621 2.882 -3.058 1.00 96.75 94 GLU A C 1
ATOM 737 O O . GLU A 1 94 ? 6.980 1.746 -2.745 1.00 96.75 94 GLU A O 1
ATOM 742 N N . ILE A 1 95 ? 7.069 3.499 -4.151 1.00 96.88 95 ILE A N 1
ATOM 743 C CA . ILE A 1 95 ? 8.121 2.963 -5.015 1.00 96.88 95 ILE A CA 1
ATOM 744 C C . ILE A 1 95 ? 9.436 3.639 -4.627 1.00 96.88 95 ILE A C 1
ATOM 746 O O . ILE A 1 95 ? 9.590 4.842 -4.815 1.00 96.88 95 ILE A O 1
ATOM 750 N N . LYS A 1 96 ? 10.381 2.863 -4.093 1.00 96.69 96 LYS A N 1
ATOM 751 C CA . LYS A 1 96 ? 11.665 3.361 -3.574 1.00 96.69 96 LYS A CA 1
ATOM 752 C C . LYS A 1 96 ? 12.777 3.355 -4.613 1.00 96.69 96 LYS A C 1
ATOM 754 O O . LYS A 1 96 ? 13.721 4.130 -4.514 1.00 96.69 96 LYS A O 1
ATOM 759 N N . SER A 1 97 ? 12.699 2.442 -5.571 1.00 97.44 97 SER A N 1
ATOM 760 C CA . SER A 1 97 ? 13.701 2.285 -6.619 1.00 97.44 97 SER A CA 1
ATOM 761 C C . SER A 1 97 ? 13.099 1.609 -7.847 1.00 97.44 97 SER A C 1
ATOM 763 O O . SER A 1 97 ? 11.982 1.077 -7.827 1.00 97.44 97 SER A O 1
ATOM 765 N N . ASN A 1 98 ? 13.869 1.601 -8.926 1.00 98.00 98 ASN A N 1
ATOM 766 C CA . ASN A 1 98 ? 13.566 0.868 -10.140 1.00 98.00 98 ASN A CA 1
ATOM 767 C C . ASN A 1 98 ? 14.822 0.093 -10.602 1.00 98.00 98 ASN A C 1
ATOM 769 O O . ASN A 1 98 ? 15.898 0.188 -10.017 1.00 98.00 98 ASN A O 1
ATOM 773 N N . TRP A 1 99 ? 14.685 -0.725 -11.634 1.00 96.69 99 TRP A N 1
ATOM 774 C CA . TRP A 1 99 ? 15.756 -1.498 -12.286 1.00 96.69 99 TRP A CA 1
ATOM 775 C C . TRP A 1 99 ? 16.821 -0.725 -13.129 1.00 96.69 99 TRP A C 1
ATOM 777 O O . TRP A 1 99 ? 17.342 -1.296 -14.082 1.00 96.69 99 TRP A O 1
ATOM 787 N N . GLY A 1 100 ? 17.162 0.536 -12.803 1.00 94.44 100 GLY A N 1
ATOM 788 C CA . GLY A 1 100 ? 18.166 1.346 -13.522 1.00 94.44 100 GLY A CA 1
ATOM 789 C C . GLY A 1 100 ? 17.697 2.333 -14.610 1.00 94.44 100 GLY A C 1
ATOM 790 O O . GLY A 1 100 ? 18.510 2.688 -15.454 1.00 94.44 100 GLY A O 1
ATOM 791 N N . HIS A 1 101 ? 16.442 2.797 -14.627 1.00 93.69 101 HIS A N 1
ATOM 792 C CA . HIS A 1 101 ? 16.015 3.859 -15.557 1.00 93.69 101 HIS A CA 1
ATOM 793 C C .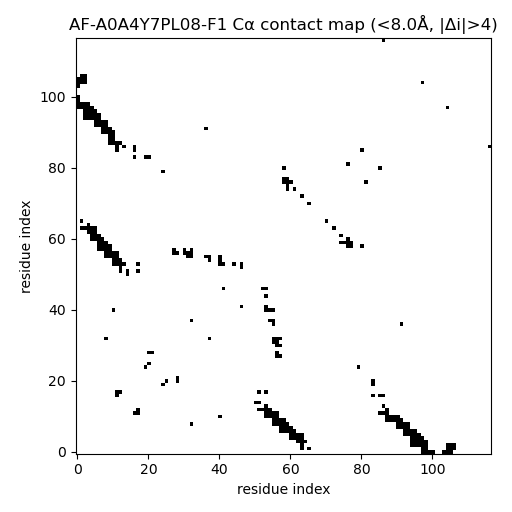 HIS A 1 101 ? 15.966 5.195 -14.826 1.00 93.69 101 HIS A C 1
ATOM 795 O O . HIS A 1 101 ? 15.266 5.315 -13.824 1.00 93.69 101 HIS A O 1
ATOM 801 N N . GLU A 1 102 ? 16.649 6.205 -15.351 1.00 93.56 102 GLU A N 1
ATOM 802 C CA . GLU A 1 102 ? 16.848 7.473 -14.640 1.00 93.56 102 GLU A CA 1
ATOM 803 C C . GLU A 1 102 ? 15.594 8.359 -14.660 1.00 93.56 102 GLU A C 1
ATOM 805 O O . GLU A 1 102 ? 15.217 8.905 -13.628 1.00 93.56 102 GLU A O 1
ATOM 810 N N . ASP A 1 103 ? 14.878 8.413 -15.789 1.00 95.06 103 ASP A N 1
ATOM 811 C CA . ASP A 1 103 ? 13.776 9.380 -15.934 1.00 95.06 103 ASP A CA 1
ATOM 812 C C . ASP A 1 103 ? 12.406 8.906 -15.435 1.00 95.06 103 ASP A C 1
ATOM 814 O O . ASP A 1 103 ? 11.571 9.722 -15.044 1.00 95.06 103 ASP A O 1
ATOM 818 N N . PHE A 1 104 ? 12.104 7.601 -15.500 1.00 94.69 104 PHE A N 1
ATOM 819 C CA . PHE A 1 104 ? 10.741 7.138 -15.241 1.00 94.69 104 PHE A CA 1
ATOM 820 C C . PHE A 1 104 ? 10.616 5.712 -14.703 1.00 94.69 104 PHE A C 1
ATOM 822 O O . PHE A 1 104 ? 11.311 4.763 -15.089 1.00 94.69 104 PHE A O 1
ATOM 829 N N . THR A 1 105 ? 9.570 5.536 -13.898 1.00 97.12 105 THR A N 1
ATOM 830 C CA . THR A 1 105 ? 9.077 4.236 -13.442 1.00 97.12 105 THR A CA 1
ATOM 831 C C . THR A 1 105 ? 7.624 4.066 -13.875 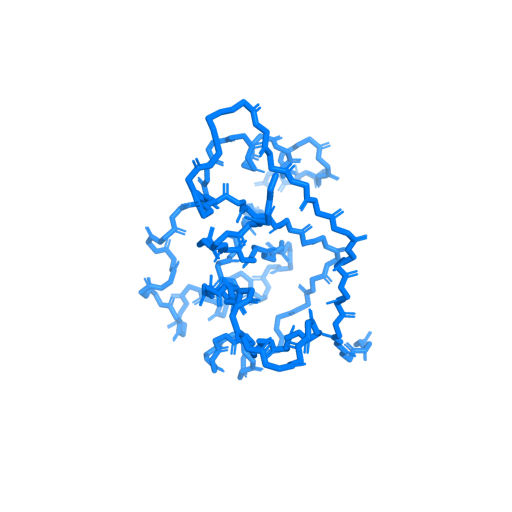1.00 97.12 105 THR A C 1
ATOM 833 O O . THR A 1 105 ? 6.809 4.956 -13.663 1.00 97.12 105 THR A O 1
ATOM 836 N N . CYS A 1 106 ? 7.288 2.934 -14.496 1.00 95.25 106 CYS A N 1
ATOM 837 C CA . CYS A 1 106 ? 5.936 2.640 -14.973 1.00 95.25 106 CYS A CA 1
ATOM 838 C C . CYS A 1 106 ? 5.323 1.522 -14.134 1.00 95.25 106 CYS A C 1
ATOM 840 O O . CYS A 1 106 ? 5.917 0.450 -14.004 1.00 95.25 106 CYS A O 1
ATOM 842 N N . LEU A 1 107 ? 4.114 1.752 -13.627 1.00 96.25 107 LEU A N 1
ATOM 843 C CA . LEU A 1 107 ? 3.318 0.750 -12.929 1.00 96.25 107 LEU A CA 1
ATOM 844 C C . LEU A 1 107 ? 2.176 0.288 -13.839 1.00 96.25 107 LEU A C 1
ATOM 846 O O . LEU A 1 107 ? 1.273 1.062 -14.138 1.00 96.25 107 LEU A O 1
ATOM 850 N N . CYS A 1 108 ? 2.203 -0.975 -14.269 1.00 95.00 108 CYS A N 1
ATOM 851 C CA . CYS A 1 108 ? 1.168 -1.510 -15.158 1.00 95.00 108 CYS A CA 1
ATOM 852 C C . CYS A 1 108 ? -0.137 -1.816 -14.415 1.00 95.00 108 CYS A C 1
ATOM 854 O O . CYS A 1 108 ? -1.215 -1.419 -14.847 1.00 95.00 108 CYS A O 1
ATOM 856 N N . ARG A 1 109 ? -0.059 -2.582 -13.317 1.00 96.44 109 ARG A N 1
ATOM 857 C CA . ARG A 1 109 ? -1.242 -2.991 -12.554 1.00 96.44 109 ARG A CA 1
ATOM 858 C C . ARG A 1 109 ? -0.889 -3.324 -11.114 1.00 96.44 109 ARG A C 1
ATOM 860 O O . ARG A 1 109 ? -0.046 -4.180 -10.869 1.00 96.44 109 ARG A O 1
ATOM 867 N N . LEU A 1 110 ? -1.614 -2.712 -10.186 1.00 96.38 110 LEU A N 1
ATOM 868 C CA . LEU A 1 110 ? -1.634 -3.089 -8.779 1.00 96.38 110 LEU A CA 1
ATOM 869 C C . LEU A 1 110 ? -2.934 -3.843 -8.485 1.00 96.38 110 LEU A C 1
ATOM 871 O O . LEU A 1 110 ? -4.003 -3.450 -8.952 1.00 96.38 110 LEU A O 1
ATOM 875 N N . ARG A 1 111 ? -2.842 -4.941 -7.733 1.00 97.50 111 ARG A N 1
ATOM 876 C CA . ARG A 1 111 ? -3.998 -5.681 -7.215 1.00 97.50 111 ARG A CA 1
ATOM 877 C C . ARG A 1 111 ? -3.863 -5.762 -5.705 1.00 97.50 111 ARG A C 1
ATOM 879 O O . ARG A 1 111 ? -2.811 -6.158 -5.213 1.00 97.50 111 ARG A O 1
ATOM 886 N N . ILE A 1 112 ? -4.922 -5.389 -4.999 1.00 96.44 112 ILE A N 1
ATOM 887 C CA . ILE A 1 112 ? -5.002 -5.489 -3.545 1.00 96.44 112 ILE A CA 1
ATOM 888 C C . ILE A 1 112 ? -6.017 -6.576 -3.222 1.00 96.44 112 ILE A C 1
ATOM 890 O O . ILE A 1 112 ? -7.126 -6.578 -3.755 1.00 96.44 112 ILE A O 1
ATOM 894 N N . HIS A 1 113 ? -5.609 -7.516 -2.378 1.00 95.62 113 HIS A N 1
ATOM 895 C CA . HIS A 1 113 ? -6.433 -8.629 -1.928 1.00 95.62 113 HIS A CA 1
ATOM 896 C C . HIS A 1 113 ? -6.641 -8.498 -0.423 1.00 95.62 113 HIS A C 1
ATOM 898 O O . HIS A 1 113 ? -5.712 -8.157 0.307 1.00 95.62 113 HIS A O 1
ATOM 904 N N . GLY A 1 114 ? -7.851 -8.782 0.040 1.00 93.12 114 GLY A N 1
ATOM 905 C CA . GLY A 1 114 ? -8.205 -8.694 1.447 1.00 93.12 114 GLY A CA 1
ATOM 906 C C . GLY A 1 114 ? -9.542 -9.366 1.720 1.00 93.12 114 GLY A C 1
ATOM 907 O O . GLY A 1 114 ? -10.202 -9.859 0.803 1.00 93.12 114 GLY A O 1
ATOM 908 N N . ARG A 1 115 ? -9.932 -9.378 2.993 1.00 91.44 115 ARG A N 1
ATOM 909 C CA . ARG A 1 115 ? -11.250 -9.825 3.441 1.00 91.44 115 ARG A CA 1
ATOM 910 C C . ARG A 1 115 ? -12.048 -8.605 3.886 1.00 91.44 115 ARG A C 1
ATOM 912 O O . ARG A 1 115 ? -11.515 -7.776 4.617 1.00 91.44 115 ARG A O 1
ATOM 919 N N . LEU A 1 116 ? -1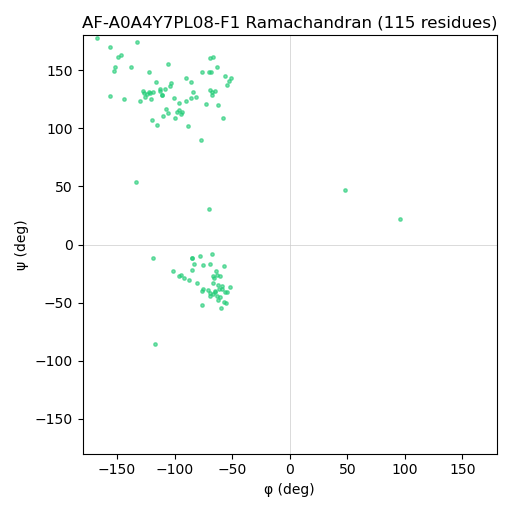3.303 -8.521 3.454 1.00 85.94 116 LEU A N 1
ATOM 920 C CA . LEU A 1 116 ? -14.236 -7.517 3.961 1.00 85.94 116 LEU A CA 1
ATOM 921 C C . LEU A 1 116 ? -14.586 -7.856 5.415 1.00 85.94 116 LEU A C 1
ATOM 923 O O . LEU A 1 116 ? -14.836 -9.023 5.728 1.00 85.94 116 LEU A O 1
ATOM 927 N N . LEU A 1 117 ? -14.529 -6.846 6.279 1.00 70.62 117 LEU A N 1
ATOM 928 C CA . LEU A 1 117 ? -14.864 -6.931 7.700 1.00 70.62 117 LEU A CA 1
ATOM 929 C C . LEU A 1 117 ? -16.230 -6.301 7.954 1.00 70.62 117 LEU A C 1
ATOM 931 O O . LEU A 1 117 ? -16.540 -5.305 7.262 1.00 70.62 117 LEU A O 1
#

Nearest PDB structures (foldseek):
  2n76-assembly1_A  TM=2.466E-01  e=2.619E+00  synthetic construct

Foldseek 3Di:
DAFFKKWKWFKFDDQVLVVCCCVQPVVQVVDADPPVVVVVQPVPDDDDPVGDRIGITGQDIGTQDPPDPDNDDDDHGDPSCVVSLGDGDDMDMDRPGHPDDDPDHDDDDDDDDDDDD

Radius of gyration: 15.48 Å; Cα contacts (8 Å, |Δi|>4): 162; chains: 1; bounding box: 33×32×38 Å

Mean predicted aligned error: 3.84 Å

Secondary structure (DSSP, 8-state):
--B-EEEEEEEE--HHHHHHHHHH-HHHHT-PPPHHHHHHHHHHS---TTSPPPEEEEEEEEE--TTSS-S----PPPHHHHHHT---S-EEEEE--BSS-SS--------------

Sequence (117 aa):
MAPKDMVLWGLVDNATAIRNFHLRVPSLATINPPAAIQTFADAVVPHDKSSPRPFFAPFASFQYDPRLSNNVQTFSIRREIHELSLPTSVVVLEIKSNWGHEDFTCLCRLRIHGRLL

Organism: NCBI:txid50990

InterPro domains:
  IPR012919 SUN domain [PF07738] (57-115)
  IPR012919 SUN domain [PS51469] (1-117)
  IPR045119 SUN domain-containing protein 1-5 [PTHR12911] (2-115)